Protein AF-A0A6B3HKQ2-F1 (afdb_monomer)

pLDDT: mean 94.61, std 5.47, range [59.03, 98.5]

Nearest PDB structures (foldseek):
  3khk-assembly2_B  TM=9.520E-01  e=1.546E-08  Methanosarcina mazei
  7vs4-assembly1_A  TM=9.324E-01  e=1.228E-05  Aquipseudomonas alcaligenes

Foldseek 3Di:
DCVVDNPCQPAADQEAEDADDWQAQCDPADLPDPLQPQHGDANRTCQLVVVSSRVSNHDPNHDYDYDYDPCLVPDPPRCSVSSVVSCVVVVVDPDDDDDDPPD

Secondary structure (DSSP, 8-state):
-TTTS-S-TT--EEEEEE-PPTT-SS----TT-TT-TT-PPPTT--HHHHHHHHHHTEEEEEEEEE---GGGGT--GGGHHHHHHHHHHTT------PPPS--

Structure (mmCIF, N/CA/C/O backbone):
data_AF-A0A6B3HKQ2-F1
#
_entry.id   AF-A0A6B3HKQ2-F1
#
loop_
_atom_site.group_PDB
_atom_site.id
_atom_site.type_symbol
_atom_site.label_atom_id
_atom_site.label_alt_id
_atom_site.label_comp_id
_atom_site.label_asym_id
_atom_site.label_entity_id
_atom_site.label_seq_id
_atom_site.pdbx_PDB_ins_code
_atom_site.Cartn_x
_atom_site.Cartn_y
_atom_site.Cartn_z
_atom_site.occupancy
_atom_site.B_iso_or_equiv
_atom_site.auth_seq_id
_atom_site.auth_comp_id
_atom_site.auth_asym_id
_atom_site.auth_atom_id
_atom_site.pdbx_PDB_model_num
ATOM 1 N N . ASP A 1 1 ? 11.593 -10.922 -6.243 1.00 92.50 1 ASP A N 1
ATOM 2 C CA . ASP A 1 1 ? 11.304 -9.535 -5.834 1.00 92.50 1 ASP A CA 1
ATOM 3 C C . ASP A 1 1 ? 9.807 -9.322 -5.990 1.00 92.50 1 ASP A C 1
ATOM 5 O O . ASP A 1 1 ? 9.293 -9.676 -7.039 1.00 92.50 1 ASP A O 1
ATOM 9 N N . THR A 1 2 ? 9.103 -8.825 -4.971 1.00 96.38 2 THR A N 1
ATOM 10 C CA . THR A 1 2 ? 7.627 -8.751 -4.979 1.00 96.38 2 THR A CA 1
ATOM 11 C C . THR A 1 2 ? 7.064 -7.831 -6.066 1.00 96.38 2 THR A C 1
ATOM 13 O O . THR A 1 2 ? 5.943 -8.030 -6.539 1.00 96.38 2 THR A O 1
ATOM 16 N N . PHE A 1 3 ? 7.818 -6.811 -6.478 1.00 97.12 3 PHE A N 1
ATOM 17 C CA . PHE A 1 3 ? 7.365 -5.888 -7.510 1.00 97.12 3 PHE A CA 1
ATOM 18 C C . PHE A 1 3 ? 7.674 -6.411 -8.913 1.00 97.12 3 PHE A C 1
ATOM 20 O O . PHE A 1 3 ? 6.802 -6.318 -9.774 1.00 97.12 3 PHE A O 1
ATOM 27 N N . ALA A 1 4 ? 8.848 -7.009 -9.124 1.00 96.88 4 ALA A N 1
ATOM 28 C CA . ALA A 1 4 ? 9.262 -7.560 -10.415 1.00 96.88 4 ALA A CA 1
ATOM 29 C C . ALA A 1 4 ? 8.617 -8.916 -10.748 1.00 96.88 4 ALA A C 1
ATOM 31 O O . ALA A 1 4 ? 8.388 -9.223 -11.913 1.00 96.88 4 ALA A O 1
ATOM 32 N N . ASP A 1 5 ? 8.383 -9.747 -9.733 1.00 97.44 5 ASP A N 1
ATOM 33 C CA . ASP A 1 5 ? 8.005 -11.155 -9.866 1.00 97.44 5 ASP A CA 1
ATOM 34 C C . ASP A 1 5 ? 7.116 -11.542 -8.681 1.00 97.44 5 ASP A C 1
ATOM 36 O O . ASP A 1 5 ? 7.542 -12.143 -7.686 1.00 97.44 5 ASP A O 1
ATOM 40 N N . ASP A 1 6 ? 5.868 -11.097 -8.777 1.00 97.44 6 ASP A N 1
ATOM 41 C CA . ASP A 1 6 ? 4.823 -11.404 -7.816 1.00 97.44 6 ASP A CA 1
ATOM 42 C C . ASP A 1 6 ? 4.528 -12.908 -7.841 1.00 97.44 6 ASP A C 1
ATOM 44 O O . ASP A 1 6 ? 3.965 -13.435 -8.799 1.00 97.44 6 ASP A O 1
ATOM 48 N N . LYS A 1 7 ? 4.912 -13.608 -6.769 1.00 98.25 7 LYS A N 1
ATOM 49 C CA . LYS A 1 7 ? 4.735 -15.062 -6.644 1.00 98.25 7 LYS A CA 1
ATOM 50 C C . LYS A 1 7 ? 3.294 -15.498 -6.408 1.00 98.25 7 LYS A C 1
ATOM 52 O O . LYS A 1 7 ? 3.014 -16.694 -6.445 1.00 98.25 7 LYS A O 1
ATOM 57 N N . HIS A 1 8 ? 2.388 -14.552 -6.186 1.00 97.75 8 HIS A N 1
ATOM 58 C CA . HIS A 1 8 ? 0.991 -14.817 -5.881 1.00 97.75 8 HIS A CA 1
ATOM 59 C C . HIS A 1 8 ? 0.074 -13.871 -6.670 1.00 97.75 8 HIS A C 1
ATOM 61 O O . HIS A 1 8 ? -0.727 -13.165 -6.053 1.00 97.75 8 HIS A O 1
ATOM 67 N N . PRO A 1 9 ? 0.164 -13.810 -8.015 1.00 96.12 9 PRO A N 1
ATOM 68 C CA . PRO A 1 9 ? -0.463 -12.757 -8.821 1.00 96.12 9 PRO A CA 1
ATOM 69 C C . PRO A 1 9 ? -1.984 -12.681 -8.621 1.00 96.12 9 PRO A C 1
ATOM 71 O O . PRO A 1 9 ? -2.511 -11.585 -8.422 1.00 96.12 9 PRO A O 1
ATOM 74 N N . ASP A 1 10 ? -2.647 -13.835 -8.530 1.00 96.50 10 ASP A N 1
ATOM 75 C CA . ASP A 1 10 ? -4.108 -13.950 -8.424 1.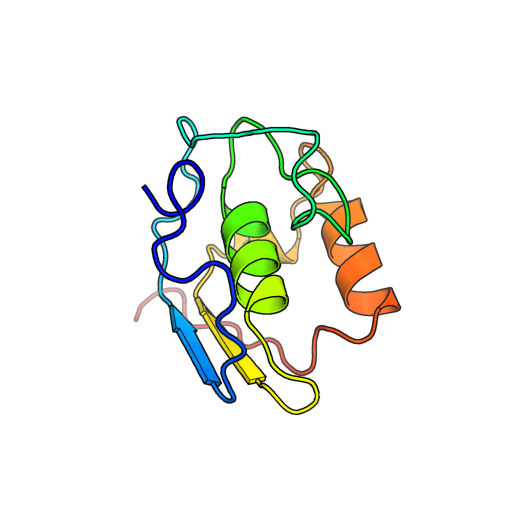00 96.50 10 ASP A CA 1
ATOM 76 C C . ASP A 1 10 ? -4.628 -14.047 -6.982 1.00 96.50 10 ASP A C 1
ATOM 78 O O . ASP A 1 10 ? -5.832 -14.175 -6.757 1.00 96.50 10 ASP A O 1
ATOM 82 N N . LEU A 1 11 ? -3.740 -13.993 -5.982 1.00 97.94 11 LEU A N 1
ATOM 83 C CA . LEU A 1 11 ? -4.137 -14.122 -4.582 1.00 97.94 11 LEU A CA 1
ATOM 84 C C . LEU A 1 11 ? -5.051 -12.968 -4.157 1.00 97.94 11 LEU A C 1
ATOM 86 O O . LEU A 1 11 ? -4.708 -11.789 -4.293 1.00 97.94 11 LEU A O 1
ATOM 90 N N . LYS A 1 12 ? -6.187 -13.349 -3.571 1.00 98.19 12 LYS A N 1
ATOM 91 C CA . LYS A 1 12 ? -7.119 -12.486 -2.847 1.00 98.19 12 LYS A CA 1
ATOM 92 C C . LYS A 1 12 ? -7.240 -13.005 -1.424 1.00 98.19 12 LYS A C 1
ATOM 94 O O . LYS A 1 12 ? -7.897 -14.009 -1.179 1.00 98.19 12 LYS A O 1
ATOM 99 N N . ALA A 1 13 ? -6.524 -12.362 -0.516 1.00 98.31 13 ALA A N 1
ATOM 100 C CA . ALA A 1 13 ? -6.428 -12.742 0.879 1.00 98.31 13 ALA A CA 1
ATOM 101 C C . ALA A 1 13 ? -7.479 -12.016 1.725 1.00 98.31 13 ALA A C 1
ATOM 103 O O . ALA A 1 13 ? -7.780 -10.841 1.498 1.00 98.31 13 ALA A O 1
ATOM 104 N N . ASP A 1 14 ? -7.976 -12.707 2.749 1.00 98.50 14 ASP A N 1
ATOM 105 C CA . ASP A 1 14 ? -8.787 -12.098 3.805 1.00 98.50 14 ASP A CA 1
ATOM 106 C C . ASP A 1 14 ? -7.932 -11.220 4.728 1.00 98.50 14 ASP A C 1
ATOM 108 O O . ASP A 1 14 ? -8.400 -10.208 5.244 1.00 98.50 14 ASP A O 1
ATOM 112 N N . TYR A 1 15 ? -6.657 -11.576 4.907 1.00 98.38 15 TYR A N 1
ATOM 113 C CA . TYR A 1 15 ? -5.729 -10.846 5.764 1.00 98.38 15 TYR A CA 1
ATOM 114 C C . TYR A 1 15 ? -4.361 -10.701 5.111 1.00 98.38 15 TYR A C 1
ATOM 116 O O . TYR A 1 15 ? -3.782 -11.676 4.630 1.00 98.38 15 TYR A O 1
ATOM 124 N N . VAL A 1 16 ? -3.816 -9.487 5.150 1.00 98.19 16 VAL A N 1
ATOM 125 C CA . VAL A 1 16 ? -2.437 -9.197 4.742 1.00 98.19 16 VAL A CA 1
ATOM 126 C C . VAL A 1 16 ? -1.733 -8.471 5.881 1.00 98.19 16 VAL A C 1
ATOM 128 O O . VAL A 1 16 ? -2.237 -7.482 6.404 1.00 98.19 16 VAL A O 1
ATOM 131 N N . MET A 1 17 ? -0.557 -8.949 6.280 1.00 97.25 17 MET A N 1
ATOM 132 C CA . MET A 1 17 ? 0.252 -8.302 7.311 1.00 97.25 17 MET A CA 1
ATOM 133 C C . MET A 1 17 ? 1.700 -8.221 6.865 1.00 97.25 17 MET A C 1
ATOM 135 O O . MET A 1 17 ? 2.252 -9.215 6.390 1.00 97.25 17 MET A O 1
ATOM 139 N N . ALA A 1 18 ? 2.325 -7.058 7.033 1.00 95.81 18 ALA A N 1
ATOM 140 C CA . ALA A 1 18 ? 3.736 -6.900 6.708 1.00 95.81 18 ALA A CA 1
ATOM 141 C C . ALA A 1 18 ? 4.411 -5.780 7.506 1.00 95.81 18 ALA A C 1
ATOM 143 O O . ALA A 1 18 ? 3.817 -4.745 7.812 1.00 95.81 18 ALA A O 1
ATOM 144 N N . ASN A 1 19 ? 5.705 -5.975 7.751 1.00 95.88 19 ASN A N 1
ATOM 145 C CA . ASN A 1 19 ? 6.646 -4.927 8.127 1.00 95.88 19 ASN A CA 1
ATOM 146 C C . ASN A 1 19 ? 7.705 -4.820 7.013 1.00 95.88 19 ASN A C 1
ATOM 148 O O . ASN A 1 19 ? 8.768 -5.440 7.119 1.00 95.88 19 ASN A O 1
ATOM 152 N N . PRO A 1 20 ? 7.381 -4.168 5.882 1.00 94.00 20 PRO A N 1
ATOM 153 C CA . PRO A 1 20 ? 8.305 -4.066 4.762 1.00 94.00 20 PRO A CA 1
ATOM 154 C C . PRO A 1 20 ? 9.503 -3.164 5.109 1.00 94.00 20 PRO A C 1
ATOM 156 O O . PRO A 1 20 ? 9.384 -2.287 5.964 1.00 94.00 20 PRO A O 1
ATOM 159 N N . PRO A 1 21 ? 10.649 -3.309 4.419 1.00 92.88 21 PRO A N 1
ATOM 160 C CA . PRO A 1 21 ? 11.764 -2.390 4.602 1.00 92.88 21 PRO A CA 1
ATOM 161 C C . PRO A 1 21 ? 11.341 -0.960 4.242 1.00 92.88 21 PRO A C 1
ATOM 163 O O . PRO A 1 21 ? 10.730 -0.724 3.197 1.00 92.88 21 PRO A O 1
ATOM 166 N N . PHE A 1 22 ? 11.675 -0.004 5.106 1.00 92.31 22 PHE A N 1
ATOM 167 C CA . PHE A 1 22 ? 11.267 1.389 4.936 1.00 92.31 22 PHE A CA 1
ATOM 168 C C . PHE A 1 22 ? 12.155 2.130 3.936 1.00 92.31 22 PHE A C 1
ATOM 170 O O . PHE A 1 22 ? 13.369 1.936 3.904 1.00 92.31 22 PHE A O 1
ATOM 177 N N . ASN A 1 23 ? 11.555 3.054 3.180 1.00 90.88 23 ASN A N 1
ATOM 178 C CA . ASN A 1 23 ? 12.255 4.040 2.349 1.00 90.88 23 ASN A CA 1
ATOM 179 C C . ASN A 1 23 ? 13.219 3.428 1.313 1.00 90.88 23 ASN A C 1
ATOM 181 O O . ASN A 1 23 ? 14.268 4.005 1.012 1.00 90.88 23 ASN A O 1
ATOM 185 N N . ILE A 1 24 ? 12.878 2.254 0.768 1.00 94.75 24 ILE A N 1
ATOM 186 C CA . ILE A 1 24 ? 13.671 1.608 -0.286 1.00 94.75 24 ILE A CA 1
ATOM 187 C C . ILE A 1 24 ? 13.671 2.506 -1.525 1.00 94.75 24 ILE A C 1
ATOM 189 O O . ILE A 1 24 ? 12.607 2.877 -2.025 1.00 94.75 24 ILE A O 1
ATOM 193 N N . LYS A 1 25 ? 14.870 2.829 -2.018 1.00 93.19 25 LYS A N 1
ATOM 194 C CA . LYS A 1 25 ? 15.075 3.661 -3.211 1.00 93.19 25 LYS A CA 1
ATOM 195 C C . LYS A 1 25 ? 15.145 2.827 -4.488 1.00 93.19 25 LYS A C 1
ATOM 197 O O . LYS A 1 25 ? 14.500 3.163 -5.469 1.00 93.19 25 LYS A O 1
ATOM 202 N N . ASP A 1 26 ? 15.873 1.716 -4.451 1.00 93.81 26 ASP A N 1
ATOM 203 C CA . ASP A 1 26 ? 16.136 0.881 -5.626 1.00 93.81 26 ASP A CA 1
ATOM 204 C C . ASP A 1 26 ? 15.173 -0.311 -5.676 1.00 93.81 26 ASP A C 1
ATOM 206 O O . ASP A 1 26 ? 15.558 -1.461 -5.477 1.00 93.81 26 ASP A O 1
ATOM 210 N N . TRP A 1 27 ? 13.889 -0.025 -5.889 1.00 96.12 27 TRP A N 1
ATOM 211 C CA . TRP A 1 27 ? 12.849 -1.045 -6.040 1.00 96.12 27 TRP A CA 1
ATOM 212 C C . TRP A 1 27 ? 12.444 -1.210 -7.510 1.00 96.12 27 TRP A C 1
ATOM 214 O O . TRP A 1 27 ? 12.605 -0.293 -8.321 1.00 96.12 27 TRP A O 1
ATOM 224 N N . ALA A 1 28 ? 11.916 -2.383 -7.874 1.00 96.88 28 ALA A N 1
ATOM 225 C CA . ALA A 1 28 ? 11.514 -2.689 -9.246 1.00 96.88 28 ALA A CA 1
ATOM 226 C C . ALA A 1 28 ? 10.229 -1.937 -9.645 1.00 96.88 28 ALA A C 1
ATOM 228 O O . ALA A 1 28 ? 9.123 -2.475 -9.621 1.00 96.88 28 ALA A O 1
ATOM 229 N N . ARG A 1 29 ? 10.385 -0.657 -9.990 1.00 95.88 29 ARG A N 1
ATOM 230 C CA . ARG A 1 29 ? 9.290 0.249 -10.333 1.00 95.88 29 ARG A CA 1
ATOM 231 C C . ARG A 1 29 ? 8.901 0.146 -11.805 1.00 95.88 29 ARG A C 1
ATOM 233 O O . ARG A 1 29 ? 9.726 0.357 -12.689 1.00 95.88 29 ARG A O 1
ATOM 240 N N . ASN A 1 30 ? 7.610 -0.046 -12.048 1.00 96.94 30 ASN A N 1
ATOM 241 C CA . ASN A 1 30 ? 6.969 0.088 -13.353 1.00 96.94 30 ASN A CA 1
ATOM 242 C C . ASN A 1 30 ? 5.803 1.074 -13.222 1.00 96.94 30 ASN A C 1
ATOM 244 O O . ASN A 1 30 ? 4.898 0.818 -12.440 1.00 96.94 30 ASN A O 1
ATOM 248 N N . GLU A 1 31 ? 5.802 2.195 -13.946 1.00 96.81 31 GLU A N 1
ATOM 249 C CA . GLU A 1 31 ? 4.740 3.214 -13.823 1.00 96.81 31 GLU A CA 1
ATOM 250 C C . GLU A 1 31 ? 3.376 2.738 -14.325 1.00 96.81 31 GLU A C 1
ATOM 252 O O . GLU A 1 31 ? 2.352 3.235 -13.868 1.00 96.81 31 GLU A O 1
ATOM 257 N N . SER A 1 32 ? 3.357 1.760 -15.231 1.00 97.38 32 SER A N 1
ATOM 258 C CA . SER A 1 32 ? 2.135 1.222 -15.837 1.00 97.38 32 SER A CA 1
ATOM 259 C C . SER A 1 32 ? 1.546 0.036 -15.070 1.00 97.38 32 SER A C 1
ATOM 261 O O . SER A 1 32 ? 0.667 -0.653 -15.583 1.00 97.38 32 SER A O 1
ATOM 263 N N . ASP A 1 33 ? 2.043 -0.251 -13.867 1.00 97.81 33 ASP A N 1
ATOM 264 C CA . ASP A 1 33 ? 1.554 -1.372 -13.072 1.00 97.81 33 ASP A CA 1
ATOM 265 C C . ASP A 1 33 ? 0.108 -1.148 -12.605 1.00 97.81 33 ASP A C 1
ATOM 267 O O . ASP A 1 33 ? -0.231 -0.113 -12.027 1.00 97.81 33 ASP A O 1
ATOM 271 N N . ALA A 1 34 ? -0.745 -2.156 -12.795 1.00 97.00 34 ALA A N 1
ATOM 272 C CA . ALA A 1 34 ? -2.157 -2.097 -12.421 1.00 97.00 34 ALA A CA 1
ATOM 273 C C . ALA A 1 34 ? -2.392 -1.957 -10.904 1.00 97.00 34 ALA A C 1
ATOM 275 O O . ALA A 1 34 ? -3.505 -1.632 -10.478 1.00 97.00 34 ALA A O 1
ATOM 276 N N . ARG A 1 35 ? -1.365 -2.200 -10.075 1.00 97.75 35 ARG A N 1
ATOM 277 C CA . ARG A 1 35 ? -1.424 -1.996 -8.621 1.00 97.75 35 ARG A CA 1
ATOM 278 C C . ARG A 1 35 ? -1.568 -0.519 -8.236 1.00 97.75 35 ARG A C 1
ATOM 280 O O . ARG A 1 35 ? -2.099 -0.244 -7.164 1.00 97.75 35 ARG A O 1
ATOM 287 N N . TRP A 1 36 ? -1.158 0.428 -9.082 1.00 97.75 36 TRP A N 1
ATOM 288 C CA . TRP A 1 36 ? -1.102 1.866 -8.762 1.00 97.75 36 TRP A CA 1
ATOM 289 C C . TRP A 1 36 ? -2.439 2.601 -8.923 1.00 97.75 36 TRP A C 1
ATOM 291 O O . TRP A 1 36 ? -2.514 3.662 -9.541 1.00 97.75 36 TRP A O 1
ATOM 301 N N . LYS A 1 37 ? -3.514 2.040 -8.361 1.00 97.69 37 LYS A N 1
ATOM 302 C CA . LYS A 1 37 ? -4.874 2.599 -8.463 1.00 97.69 37 LYS A CA 1
ATOM 303 C C . LYS A 1 37 ? -5.032 3.968 -7.800 1.00 97.69 37 LYS A C 1
ATOM 305 O O . LYS A 1 37 ? -5.893 4.735 -8.213 1.00 97.69 37 LYS A O 1
ATOM 310 N N . TYR A 1 38 ? -4.210 4.263 -6.797 1.00 98.00 38 TYR A N 1
ATOM 311 C CA . TYR A 1 38 ? -4.270 5.500 -6.014 1.00 98.00 38 TYR A CA 1
ATOM 312 C C . TYR A 1 38 ? -3.158 6.483 -6.399 1.00 98.00 38 TYR A C 1
ATOM 314 O O . TYR A 1 38 ? -2.957 7.485 -5.725 1.00 98.00 38 TYR A O 1
ATOM 322 N N . GLY A 1 39 ? -2.427 6.202 -7.481 1.00 97.56 39 GLY A N 1
ATOM 323 C CA . GLY A 1 39 ? -1.317 7.015 -7.971 1.00 97.56 39 GLY A CA 1
ATOM 324 C C . GLY A 1 39 ? 0.003 6.250 -7.983 1.00 97.56 39 GLY A C 1
ATOM 325 O O . GLY A 1 39 ? 0.207 5.294 -7.233 1.00 97.56 39 GLY A O 1
ATOM 326 N N . VAL A 1 40 ? 0.913 6.660 -8.866 1.00 97.50 40 VAL A N 1
ATOM 327 C CA . VAL A 1 40 ? 2.191 5.972 -9.078 1.00 97.50 40 VAL A CA 1
ATOM 328 C C . VAL A 1 40 ? 3.147 6.270 -7.914 1.00 97.50 40 VAL A C 1
ATOM 330 O O . VAL A 1 40 ? 3.507 7.433 -7.726 1.00 97.50 40 VAL A O 1
ATOM 333 N N . PRO A 1 41 ? 3.622 5.258 -7.160 1.00 96.69 41 PRO A N 1
ATOM 334 C CA . PRO A 1 41 ? 4.544 5.483 -6.053 1.00 96.69 41 PRO A CA 1
ATOM 335 C C . PRO A 1 41 ? 5.865 6.130 -6.505 1.00 96.69 41 PRO A C 1
ATOM 337 O O . PRO A 1 41 ? 6.343 5.871 -7.622 1.00 96.69 41 PRO A O 1
ATOM 340 N N . PRO A 1 42 ? 6.499 6.941 -5.643 1.00 95.06 42 PRO A N 1
ATOM 34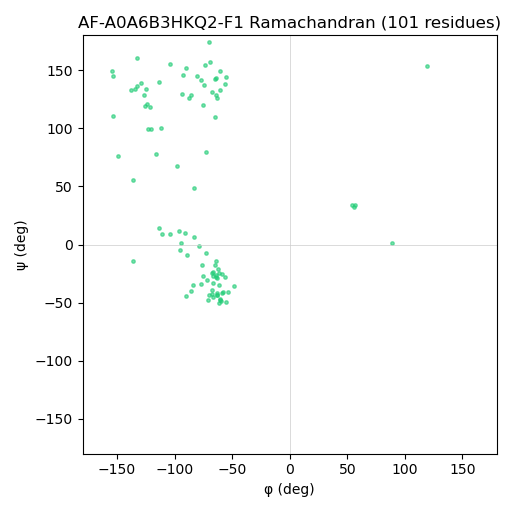1 C CA . PRO A 1 42 ? 7.725 7.646 -5.986 1.00 95.06 42 PRO A CA 1
ATOM 342 C C . PRO A 1 42 ? 8.890 6.691 -6.253 1.00 95.06 42 PRO A C 1
ATOM 344 O O . PRO A 1 42 ? 9.091 5.689 -5.564 1.00 95.06 42 PRO A O 1
ATOM 347 N N . LYS A 1 43 ? 9.725 7.044 -7.239 1.00 95.00 43 LYS A N 1
ATOM 348 C CA . LYS A 1 43 ? 10.910 6.255 -7.610 1.00 95.00 43 LYS A CA 1
ATOM 349 C C . LYS A 1 43 ? 11.824 5.989 -6.417 1.00 95.00 43 LYS A C 1
ATOM 351 O O . LYS A 1 43 ? 12.294 4.876 -6.267 1.00 95.00 43 LYS A O 1
ATOM 356 N N . ASN A 1 44 ? 12.014 6.983 -5.555 1.00 93.31 44 ASN A N 1
ATOM 357 C CA . ASN A 1 44 ? 12.982 6.919 -4.463 1.00 93.31 44 ASN A CA 1
ATOM 358 C C . ASN A 1 44 ? 12.365 6.500 -3.113 1.00 93.31 44 ASN A C 1
ATOM 360 O O . ASN A 1 44 ? 13.026 6.666 -2.089 1.00 93.31 44 ASN A O 1
ATOM 364 N N . ASN A 1 45 ? 11.115 6.016 -3.078 1.00 94.81 45 ASN A N 1
ATOM 365 C CA . ASN A 1 45 ? 10.494 5.525 -1.846 1.00 94.81 45 ASN A CA 1
ATOM 366 C C . ASN A 1 45 ? 9.397 4.473 -2.112 1.00 94.81 45 ASN A C 1
ATOM 368 O O . ASN A 1 45 ? 8.305 4.787 -2.580 1.00 94.81 45 ASN A O 1
ATOM 372 N N . ALA A 1 46 ? 9.660 3.217 -1.749 1.00 95.88 46 ALA A N 1
ATOM 373 C CA . ALA A 1 46 ? 8.720 2.112 -1.942 1.00 95.88 46 ALA A CA 1
ATOM 374 C C . ALA A 1 46 ? 7.571 2.031 -0.912 1.00 95.88 46 ALA A C 1
ATOM 376 O O . ALA A 1 46 ? 6.740 1.132 -1.024 1.00 95.88 46 ALA A O 1
ATOM 377 N N . ASN A 1 47 ? 7.478 2.916 0.090 1.00 95.69 47 ASN A N 1
ATOM 378 C CA . ASN A 1 47 ? 6.475 2.791 1.166 1.00 95.69 47 ASN A CA 1
ATOM 379 C C . ASN A 1 47 ? 5.034 2.689 0.625 1.00 95.69 47 ASN A C 1
ATOM 381 O O . ASN A 1 47 ? 4.296 1.765 0.969 1.00 95.69 47 ASN A O 1
ATOM 385 N N . TYR A 1 48 ? 4.648 3.594 -0.280 1.00 96.38 48 TYR A N 1
ATOM 386 C CA . TYR A 1 48 ? 3.325 3.561 -0.914 1.00 96.38 48 TYR A CA 1
ATOM 387 C C . TYR A 1 48 ? 3.198 2.484 -2.001 1.00 96.38 48 TYR A C 1
ATOM 389 O O . TYR A 1 48 ? 2.081 2.090 -2.333 1.00 96.38 48 TYR A O 1
ATOM 397 N N . ALA A 1 49 ? 4.314 1.957 -2.518 1.00 97.25 49 ALA A N 1
ATOM 398 C CA . ALA A 1 49 ? 4.297 0.787 -3.394 1.00 97.25 49 ALA A CA 1
ATOM 399 C C . ALA A 1 49 ? 3.917 -0.475 -2.609 1.00 97.25 49 ALA A C 1
ATOM 401 O O . ALA A 1 49 ? 3.058 -1.238 -3.048 1.00 97.25 49 ALA A O 1
ATOM 402 N N . TRP A 1 50 ? 4.483 -0.655 -1.411 1.00 97.44 50 TRP A N 1
ATOM 403 C CA . TRP A 1 50 ? 4.11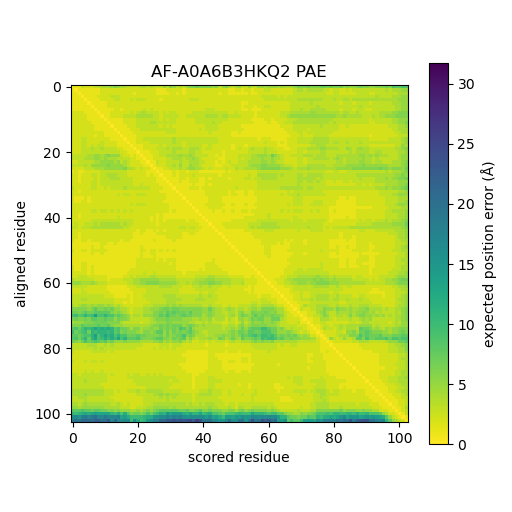8 -1.746 -0.508 1.00 97.44 50 TRP A CA 1
ATOM 404 C C . TRP A 1 50 ? 2.647 -1.685 -0.108 1.00 97.44 50 TRP A C 1
ATOM 406 O O . TRP A 1 50 ? 1.952 -2.696 -0.191 1.00 97.44 50 TRP A O 1
ATOM 416 N N . LEU A 1 51 ? 2.160 -0.501 0.271 1.00 96.75 51 LEU A N 1
ATOM 417 C CA . LEU A 1 51 ? 0.769 -0.320 0.680 1.00 96.75 51 LEU A CA 1
ATOM 418 C C . LEU A 1 51 ? -0.207 -0.671 -0.453 1.00 96.75 51 LEU A C 1
ATOM 420 O O . LEU A 1 51 ? -1.105 -1.490 -0.265 1.00 96.75 51 LEU A O 1
ATOM 424 N N . GLN A 1 52 ? 0.010 -0.124 -1.652 1.00 97.75 52 GLN A N 1
ATOM 425 C CA . GLN A 1 52 ? -0.843 -0.416 -2.807 1.00 97.75 52 GLN A CA 1
ATOM 426 C C . GLN A 1 52 ? -0.726 -1.870 -3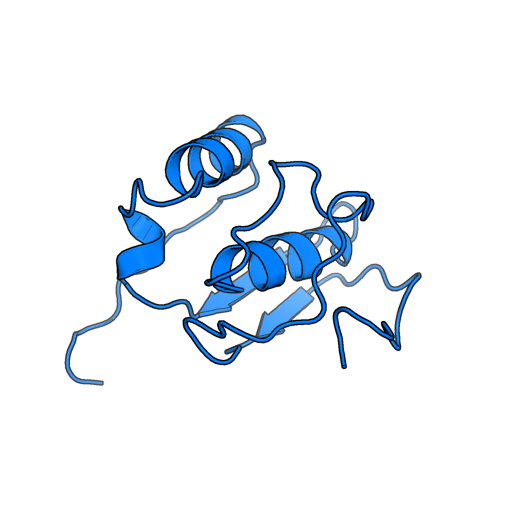.280 1.00 97.75 52 GLN A C 1
ATOM 428 O O . GLN A 1 52 ? -1.724 -2.463 -3.691 1.00 97.75 52 GLN A O 1
ATOM 433 N N . HIS A 1 53 ? 0.454 -2.491 -3.161 1.00 97.94 53 HIS A N 1
ATOM 434 C CA . HIS A 1 53 ? 0.598 -3.922 -3.409 1.00 97.94 53 HIS A CA 1
ATOM 435 C C . HIS A 1 53 ? -0.267 -4.746 -2.450 1.00 97.94 53 HIS A C 1
ATOM 437 O O . HIS A 1 53 ? -1.017 -5.604 -2.910 1.00 97.94 53 HIS A O 1
ATOM 443 N N . MET A 1 54 ? -0.236 -4.460 -1.148 1.00 97.94 54 MET A N 1
ATOM 444 C CA . MET A 1 54 ? -1.052 -5.183 -0.169 1.00 97.94 54 MET A CA 1
ATOM 445 C C . MET A 1 54 ? -2.550 -4.985 -0.413 1.00 97.94 54 MET A C 1
ATOM 447 O O . MET A 1 54 ? -3.287 -5.967 -0.421 1.00 97.94 54 MET A O 1
ATOM 451 N N . ILE A 1 55 ? -2.984 -3.762 -0.737 1.00 97.56 55 ILE A N 1
ATOM 452 C CA . ILE A 1 55 ? -4.374 -3.480 -1.132 1.00 97.56 55 ILE A CA 1
ATOM 453 C C . ILE A 1 55 ? -4.770 -4.296 -2.370 1.00 97.56 55 ILE A C 1
ATOM 455 O O . ILE A 1 55 ? -5.852 -4.875 -2.410 1.00 97.56 55 ILE A O 1
ATOM 459 N N . SER A 1 56 ? -3.884 -4.422 -3.366 1.00 97.69 56 SER A N 1
ATOM 460 C CA . SER A 1 56 ? -4.163 -5.219 -4.572 1.00 97.69 56 SER A CA 1
ATOM 461 C C . SER A 1 56 ? -4.398 -6.710 -4.289 1.00 97.69 56 SER A C 1
ATOM 463 O O . SER A 1 56 ? -5.024 -7.397 -5.104 1.00 97.69 56 SER A O 1
ATOM 465 N N . LYS A 1 57 ? -3.921 -7.203 -3.139 1.00 98.12 57 LYS A N 1
ATOM 466 C CA . LYS A 1 57 ? -4.060 -8.589 -2.679 1.00 98.12 57 LYS A CA 1
ATOM 467 C C . LYS A 1 57 ? -5.235 -8.811 -1.744 1.00 98.12 57 LYS A C 1
ATOM 469 O O . LYS A 1 57 ? -5.486 -9.960 -1.404 1.00 98.12 57 LYS A O 1
ATOM 474 N N . LEU A 1 58 ? -5.967 -7.776 -1.347 1.00 98.06 58 LEU A N 1
ATOM 475 C CA . LEU A 1 58 ? -7.163 -7.963 -0.534 1.00 98.06 58 LEU A CA 1
ATOM 476 C C . LEU A 1 58 ? -8.313 -8.517 -1.381 1.00 98.06 58 LEU A C 1
ATOM 478 O O . LEU A 1 58 ? -8.537 -8.095 -2.520 1.00 98.06 58 LEU A O 1
ATOM 482 N N . GLY A 1 59 ? -9.029 -9.489 -0.815 1.00 97.62 59 GLY A N 1
ATOM 483 C CA . GLY A 1 59 ? -10.376 -9.835 -1.262 1.00 97.62 59 GLY A CA 1
ATOM 484 C C . GLY A 1 59 ? -11.380 -8.738 -0.898 1.00 97.62 59 GLY A C 1
ATOM 485 O O . GLY A 1 59 ? -11.050 -7.793 -0.186 1.00 97.62 59 GLY A O 1
ATOM 486 N N . GLU A 1 60 ? -12.629 -8.875 -1.346 1.00 95.06 60 GLU A N 1
ATOM 487 C CA . GLU A 1 60 ? -13.685 -7.863 -1.141 1.00 95.06 60 GLU A CA 1
ATOM 488 C C . GLU A 1 60 ? -13.930 -7.508 0.332 1.00 95.06 60 GLU A C 1
ATOM 490 O O . GLU A 1 60 ? -14.345 -6.398 0.647 1.00 95.06 60 GLU A O 1
ATOM 495 N N . ARG A 1 61 ? -13.668 -8.454 1.240 1.00 95.62 61 ARG A N 1
ATOM 496 C CA . ARG A 1 61 ? -13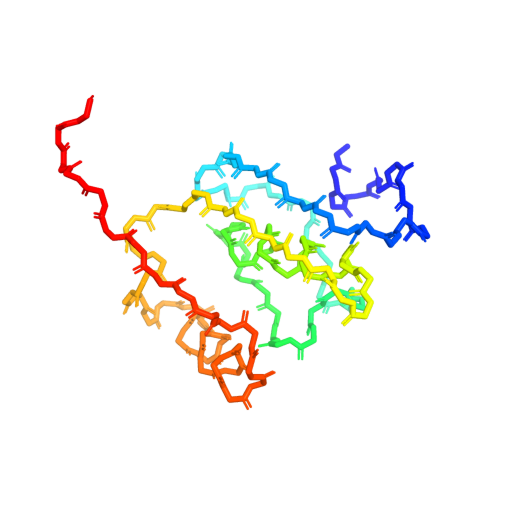.817 -8.289 2.694 1.00 95.62 61 ARG A CA 1
ATOM 497 C C . ARG A 1 61 ? -12.480 -8.349 3.434 1.00 95.62 61 ARG A C 1
ATOM 499 O O . ARG A 1 61 ? -12.460 -8.540 4.648 1.00 95.62 61 ARG A O 1
ATOM 506 N N . GLY A 1 62 ? -11.376 -8.246 2.696 1.00 97.94 62 GLY A N 1
ATOM 507 C CA . GLY A 1 62 ? -10.038 -8.391 3.240 1.00 97.94 62 GLY A CA 1
ATOM 508 C C . GLY A 1 62 ? -9.609 -7.185 4.073 1.00 97.94 62 GLY A C 1
ATOM 509 O O . GLY A 1 62 ? -10.072 -6.068 3.866 1.00 97.94 62 GLY A O 1
ATOM 510 N N . THR A 1 63 ? -8.697 -7.404 5.015 1.00 98.06 63 THR A N 1
ATOM 511 C CA . THR A 1 63 ? -8.102 -6.350 5.846 1.00 98.06 63 THR A CA 1
ATOM 512 C C . THR A 1 63 ? -6.580 -6.444 5.820 1.00 98.06 63 THR A C 1
ATOM 514 O O . THR A 1 63 ? -6.014 -7.536 5.895 1.00 98.06 63 THR A O 1
ATOM 517 N N . ALA A 1 64 ? -5.899 -5.298 5.743 1.00 97.88 64 ALA A N 1
ATOM 518 C CA . ALA A 1 64 ? -4.444 -5.226 5.829 1.00 97.88 64 ALA A CA 1
ATOM 519 C C . ALA A 1 64 ? -3.976 -4.494 7.096 1.00 97.88 64 ALA A C 1
ATOM 521 O O . ALA A 1 64 ? -4.540 -3.468 7.469 1.00 97.88 64 ALA A O 1
ATOM 522 N N . GLY A 1 65 ? -2.911 -4.999 7.720 1.00 96.75 65 GLY A N 1
ATOM 523 C CA . GLY A 1 65 ? -2.178 -4.333 8.798 1.00 96.75 65 GLY A CA 1
ATOM 524 C C . GLY A 1 65 ? -0.714 -4.149 8.408 1.00 96.75 65 GLY A C 1
ATOM 525 O O . GLY A 1 65 ? -0.010 -5.128 8.161 1.00 96.75 65 GLY A O 1
ATOM 526 N N . VAL A 1 66 ? -0.243 -2.904 8.329 1.00 94.62 66 VAL A N 1
ATOM 527 C CA . VAL A 1 66 ? 1.097 -2.592 7.809 1.00 94.62 66 VAL A CA 1
ATOM 528 C C . VAL A 1 66 ? 1.819 -1.627 8.732 1.00 94.62 66 VAL A C 1
ATOM 530 O O . VAL A 1 66 ? 1.243 -0.632 9.166 1.00 94.62 66 VAL A O 1
ATOM 533 N N . VAL A 1 67 ? 3.097 -1.898 8.989 1.00 94.25 67 VAL A N 1
ATOM 534 C CA . VAL A 1 67 ? 3.993 -0.948 9.656 1.00 94.25 67 VAL A CA 1
ATOM 535 C C . VAL A 1 67 ? 4.738 -0.145 8.591 1.00 94.25 67 VAL A C 1
ATOM 537 O O . VAL A 1 67 ? 5.309 -0.720 7.667 1.00 94.25 67 VAL A O 1
ATOM 540 N N . LEU A 1 68 ? 4.731 1.183 8.706 1.00 90.25 68 LEU A N 1
ATOM 541 C CA . LEU A 1 68 ? 5.453 2.102 7.821 1.00 90.25 68 LEU A CA 1
ATOM 542 C C . LEU A 1 68 ? 6.219 3.142 8.646 1.00 90.25 68 LEU A C 1
ATOM 544 O O . LEU A 1 68 ? 5.906 3.388 9.810 1.00 90.25 68 LEU A O 1
ATOM 548 N N . ALA A 1 69 ? 7.220 3.775 8.032 1.00 87.06 69 ALA A N 1
ATOM 549 C CA . ALA A 1 69 ? 7.963 4.863 8.661 1.00 87.06 69 ALA A CA 1
ATOM 550 C C . ALA A 1 69 ? 7.064 6.081 8.931 1.00 87.06 69 ALA A C 1
ATOM 552 O O . ALA A 1 69 ? 6.272 6.453 8.073 1.00 87.06 69 ALA A O 1
ATOM 553 N N . ASN A 1 70 ? 7.278 6.785 10.050 1.00 85.31 70 ASN A N 1
ATOM 554 C CA . ASN A 1 70 ? 6.460 7.938 10.467 1.00 85.31 70 ASN A CA 1
ATOM 555 C C . ASN A 1 70 ? 6.218 8.988 9.371 1.00 85.31 70 ASN A C 1
ATOM 557 O O . ASN A 1 70 ? 5.136 9.567 9.294 1.00 85.31 70 ASN A O 1
ATOM 561 N N . GLY A 1 71 ? 7.212 9.220 8.506 1.00 84.19 71 GLY A N 1
ATOM 562 C CA . GLY A 1 71 ? 7.102 10.163 7.393 1.00 84.19 71 GLY A CA 1
ATOM 563 C C . GLY A 1 71 ? 5.963 9.843 6.419 1.00 84.19 71 GLY A C 1
ATOM 564 O O . GLY A 1 71 ? 5.419 10.766 5.819 1.00 84.19 71 GLY A O 1
ATOM 565 N N . SER A 1 72 ? 5.532 8.579 6.311 1.00 84.75 72 SER A N 1
ATOM 566 C CA . SER A 1 72 ? 4.420 8.198 5.435 1.00 84.75 72 SER A CA 1
ATOM 567 C C . SER A 1 72 ? 3.103 8.871 5.823 1.00 84.75 72 SER A C 1
ATOM 569 O O . SER A 1 72 ? 2.254 9.045 4.957 1.00 84.75 72 SER A O 1
ATOM 571 N N . MET A 1 73 ? 2.929 9.285 7.084 1.00 89.12 73 MET A N 1
ATOM 572 C CA . MET A 1 73 ? 1.687 9.906 7.558 1.00 89.12 73 MET A CA 1
ATOM 573 C C . MET A 1 73 ? 1.506 11.359 7.098 1.00 89.12 73 MET A C 1
ATOM 575 O O . MET A 1 73 ? 0.375 11.830 7.008 1.00 89.12 73 MET A O 1
ATOM 579 N N . SER A 1 74 ? 2.592 12.089 6.833 1.00 89.75 74 SER A N 1
ATOM 580 C CA . SER A 1 74 ? 2.533 13.549 6.642 1.00 89.75 74 SER A CA 1
ATOM 581 C C . SER A 1 74 ? 3.345 14.079 5.467 1.00 89.75 74 SER A C 1
ATOM 583 O O . SER A 1 74 ? 3.139 15.223 5.060 1.00 89.75 74 SER A O 1
ATOM 585 N N . SER A 1 75 ? 4.243 13.271 4.900 1.00 88.94 75 SER A N 1
ATOM 586 C CA . SER A 1 75 ? 5.066 13.677 3.767 1.00 88.94 75 SER A CA 1
ATOM 587 C C . SER A 1 75 ? 4.208 14.155 2.591 1.00 88.94 75 SER A C 1
ATOM 589 O O . SER A 1 75 ? 3.166 13.579 2.260 1.00 88.94 75 SER A O 1
ATOM 591 N N . GLN A 1 76 ? 4.671 15.245 1.984 1.00 87.31 76 GLN A N 1
ATOM 592 C CA . GLN A 1 76 ? 4.152 15.831 0.745 1.00 87.31 76 GLN A CA 1
ATOM 593 C C . GLN A 1 76 ? 5.162 15.672 -0.399 1.00 87.31 76 GLN A C 1
ATOM 595 O O . GLN A 1 76 ? 5.041 16.287 -1.454 1.00 87.31 76 GLN A O 1
ATOM 600 N N . GLN A 1 77 ? 6.227 14.898 -0.179 1.00 85.06 77 GLN A N 1
ATOM 601 C CA . GLN A 1 77 ? 7.276 14.739 -1.171 1.00 85.06 77 GLN A CA 1
ATOM 602 C C . GLN A 1 77 ? 6.817 13.781 -2.265 1.00 85.06 77 GLN A C 1
ATOM 604 O O . GLN A 1 77 ? 6.216 12.749 -1.992 1.00 85.06 77 GLN A O 1
ATOM 609 N N . SER A 1 78 ? 7.189 14.090 -3.507 1.00 87.56 78 SER A N 1
ATOM 610 C CA . SER A 1 78 ? 7.134 13.147 -4.631 1.00 87.56 78 SER A CA 1
ATOM 611 C C . SER A 1 78 ? 5.767 12.476 -4.866 1.00 87.56 78 SER A C 1
ATOM 613 O O . SER A 1 78 ? 5.729 11.316 -5.271 1.00 87.56 78 SER A O 1
ATOM 615 N N . GLY A 1 79 ? 4.655 13.175 -4.618 1.00 89.38 79 GLY A N 1
ATO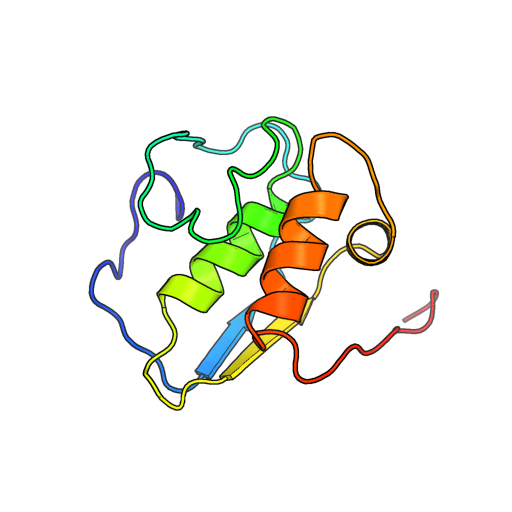M 616 C CA . GLY A 1 79 ? 3.309 12.644 -4.871 1.00 89.38 79 GLY A CA 1
ATOM 617 C C . GLY A 1 79 ? 2.682 11.859 -3.707 1.00 89.38 79 GLY A C 1
ATOM 618 O O . GLY A 1 79 ? 1.590 11.311 -3.843 1.00 89.38 79 GLY A O 1
ATOM 619 N N . GLU A 1 80 ? 3.368 11.735 -2.562 1.00 94.12 80 GLU A N 1
ATOM 620 C CA . GLU A 1 80 ? 2.872 10.940 -1.426 1.00 94.12 80 GLU A CA 1
ATOM 621 C C . GLU A 1 80 ? 1.611 11.537 -0.782 1.00 94.12 80 GLU A C 1
ATOM 623 O O . GLU A 1 80 ? 0.806 10.799 -0.213 1.00 94.12 80 GLU A O 1
ATOM 628 N N . GLY A 1 81 ? 1.426 12.857 -0.871 1.00 95.94 81 GLY A N 1
ATOM 629 C CA . GLY A 1 81 ? 0.229 13.540 -0.383 1.00 95.94 81 GLY A CA 1
ATOM 630 C C . GLY A 1 81 ? -1.016 13.168 -1.176 1.00 95.94 81 GLY A C 1
ATOM 631 O O . GLY A 1 81 ? -2.045 12.834 -0.595 1.00 95.94 81 GLY A O 1
ATOM 632 N N . GLU A 1 82 ? -0.886 13.157 -2.497 1.00 97.31 82 GLU A N 1
ATOM 633 C CA . GLU A 1 82 ? -1.938 12.836 -3.453 1.00 97.31 82 GLU A CA 1
ATOM 634 C C . GLU A 1 82 ? -2.335 11.362 -3.355 1.00 97.31 82 GLU A C 1
ATOM 636 O O . GLU A 1 82 ? -3.524 11.053 -3.309 1.00 97.31 82 GLU A O 1
ATOM 641 N N . ILE A 1 83 ? -1.358 10.452 -3.230 1.00 97.69 83 ILE A N 1
ATOM 642 C CA . ILE A 1 83 ? -1.645 9.024 -3.017 1.00 97.69 83 ILE A CA 1
ATOM 643 C C . ILE A 1 83 ? -2.376 8.818 -1.688 1.00 97.69 83 ILE A C 1
ATOM 645 O O . ILE A 1 83 ? -3.347 8.065 -1.618 1.00 97.69 83 ILE A O 1
ATOM 649 N N . ARG A 1 84 ? -1.935 9.496 -0.621 1.00 97.25 84 ARG A N 1
ATOM 650 C CA . ARG A 1 84 ? -2.590 9.418 0.690 1.00 97.25 84 ARG A CA 1
ATOM 651 C C . ARG A 1 84 ? -4.016 9.947 0.642 1.00 97.25 84 ARG A C 1
ATOM 653 O O . ARG A 1 84 ? -4.903 9.307 1.196 1.00 97.25 84 ARG A O 1
ATOM 660 N N . GLN A 1 85 ? -4.234 11.075 -0.028 1.00 97.62 85 GLN A N 1
ATOM 661 C CA . GLN A 1 85 ? -5.568 11.620 -0.235 1.00 97.62 85 GLN A CA 1
ATOM 662 C C . GLN A 1 85 ? -6.446 10.628 -1.007 1.00 97.62 85 GLN A C 1
ATOM 664 O O . GLN A 1 85 ? -7.520 10.293 -0.528 1.00 97.62 85 GLN A O 1
ATOM 669 N N . ALA A 1 86 ? -5.961 10.070 -2.120 1.00 98.25 86 ALA A N 1
ATOM 670 C CA . ALA A 1 86 ? -6.708 9.096 -2.916 1.00 98.25 86 ALA A CA 1
ATOM 671 C C . ALA A 1 86 ? -7.060 7.814 -2.137 1.00 98.25 86 ALA A C 1
ATOM 673 O O . ALA A 1 86 ? -8.129 7.244 -2.339 1.00 98.25 86 ALA A O 1
ATOM 674 N N . LEU A 1 87 ? -6.186 7.360 -1.232 1.00 97.69 87 LEU A N 1
ATOM 675 C CA . LEU A 1 87 ? -6.465 6.225 -0.345 1.00 97.69 87 LEU A CA 1
ATOM 676 C C . LEU A 1 87 ? -7.570 6.535 0.672 1.00 97.69 87 LEU A C 1
ATOM 678 O O . LEU A 1 87 ? -8.391 5.665 0.957 1.00 97.69 87 LEU A O 1
ATOM 682 N N . VAL A 1 88 ? -7.588 7.750 1.222 1.00 97.25 88 VAL A N 1
ATOM 683 C CA . VAL A 1 88 ? -8.630 8.195 2.160 1.00 97.25 88 VAL A CA 1
ATOM 684 C C . VAL A 1 88 ? -9.954 8.411 1.430 1.00 97.25 88 VAL A C 1
ATOM 686 O O . VAL A 1 88 ? -10.972 7.881 1.860 1.00 97.25 88 VAL A O 1
ATOM 689 N N . ASP A 1 89 ? -9.936 9.115 0.298 1.00 98.12 89 ASP A N 1
ATOM 690 C CA . ASP A 1 89 ? -11.122 9.372 -0.529 1.00 98.12 89 ASP A CA 1
ATOM 691 C C . ASP A 1 89 ? -11.718 8.066 -1.086 1.00 98.12 89 ASP A C 1
ATOM 693 O O . ASP A 1 89 ? -12.925 7.964 -1.299 1.00 98.12 89 ASP A O 1
ATOM 697 N N . GLY A 1 90 ? -10.875 7.050 -1.295 1.00 97.12 90 GLY A N 1
ATOM 698 C CA . GLY A 1 90 ? -11.269 5.695 -1.677 1.00 97.12 90 GLY A CA 1
ATOM 699 C C . GLY A 1 90 ? -11.700 4.788 -0.519 1.00 97.12 90 GLY A C 1
ATOM 700 O O . GLY A 1 90 ? -11.882 3.599 -0.759 1.00 97.12 90 GLY A O 1
ATOM 701 N N . ASP A 1 91 ? -11.825 5.306 0.708 1.00 96.44 91 ASP A N 1
ATOM 702 C CA . ASP A 1 91 ? -12.222 4.567 1.921 1.00 96.44 91 ASP A CA 1
ATOM 703 C C . ASP A 1 91 ? -11.337 3.340 2.234 1.00 96.44 91 ASP A C 1
ATOM 705 O O . ASP A 1 91 ? -11.784 2.317 2.749 1.00 96.44 91 ASP A O 1
ATOM 709 N N . MET A 1 92 ? -10.041 3.412 1.900 1.00 97.00 92 MET A N 1
ATOM 710 C CA . MET A 1 92 ? -9.091 2.308 2.125 1.00 97.00 92 MET A CA 1
ATOM 711 C C . MET A 1 92 ? -8.416 2.349 3.500 1.00 97.00 92 MET A C 1
ATOM 713 O O . MET A 1 92 ? -7.700 1.415 3.868 1.00 97.00 92 MET A O 1
ATOM 717 N N . VAL A 1 93 ? -8.597 3.432 4.261 1.00 96.62 93 VAL A N 1
ATOM 718 C CA . VAL A 1 93 ? -7.933 3.649 5.553 1.00 96.62 93 VAL A CA 1
ATOM 719 C C . VAL A 1 93 ? -8.959 3.586 6.677 1.00 96.62 93 VAL A C 1
ATOM 721 O O . VAL A 1 93 ? -9.637 4.564 6.967 1.00 96.62 93 VAL A O 1
ATOM 724 N N . ALA A 1 94 ? -9.025 2.444 7.358 1.00 96.38 94 ALA A N 1
ATOM 725 C CA . ALA A 1 94 ? -9.931 2.263 8.492 1.00 96.38 94 ALA A CA 1
ATOM 726 C C . ALA A 1 94 ? -9.358 2.793 9.821 1.00 96.38 94 ALA A C 1
ATOM 728 O O . ALA A 1 94 ? -10.097 3.264 10.683 1.00 96.38 94 ALA A O 1
ATOM 729 N N . CYS A 1 95 ? -8.042 2.682 10.028 1.00 96.44 95 CYS A N 1
ATOM 730 C CA . CYS A 1 95 ? -7.395 3.039 11.290 1.00 96.44 95 CYS A CA 1
ATOM 731 C C . CYS A 1 95 ? -5.932 3.441 11.068 1.00 96.44 95 CYS A C 1
ATOM 733 O O . CYS A 1 95 ? -5.241 2.859 10.232 1.00 96.44 95 CYS A O 1
ATOM 735 N N . MET A 1 96 ? -5.4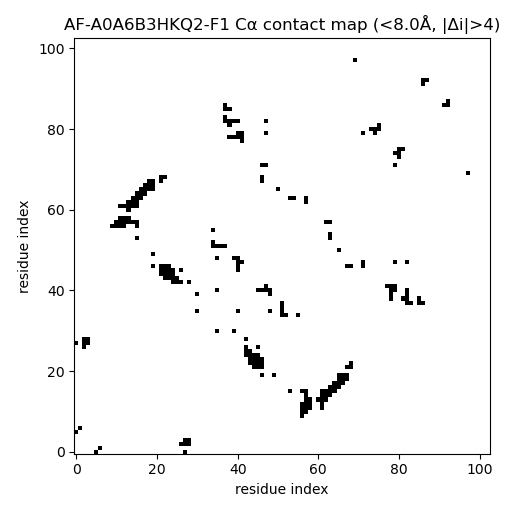51 4.403 11.857 1.00 95.69 96 MET A N 1
ATOM 736 C CA . MET A 1 96 ? -4.033 4.735 11.970 1.00 95.69 96 MET A CA 1
ATOM 737 C C . MET A 1 96 ? -3.606 4.658 13.431 1.00 95.69 96 MET A C 1
ATOM 739 O O . MET A 1 96 ? -4.277 5.200 14.309 1.00 95.69 96 MET A O 1
ATOM 743 N N . VAL A 1 97 ? -2.466 4.017 13.679 1.00 95.00 97 VAL A N 1
ATOM 744 C CA . VAL A 1 97 ? -1.885 3.880 15.016 1.00 95.00 97 VAL A CA 1
ATOM 745 C C . VAL A 1 97 ? -0.471 4.441 14.992 1.00 95.00 97 VAL A C 1
ATOM 747 O O . VAL A 1 97 ? 0.379 3.965 14.242 1.00 95.00 97 VAL A O 1
ATOM 750 N N . ALA A 1 98 ? -0.216 5.446 15.826 1.00 93.19 98 ALA A N 1
ATOM 751 C 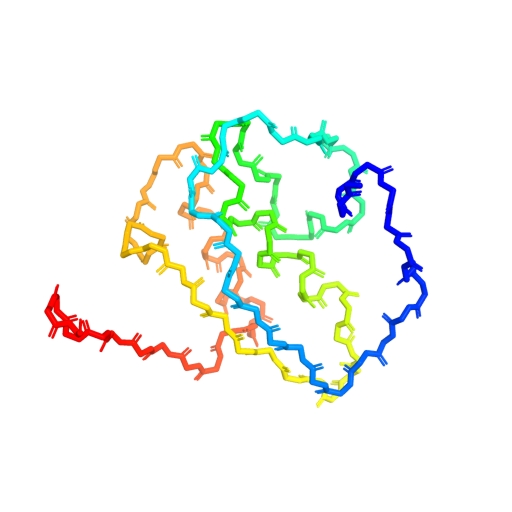CA . ALA A 1 98 ? 1.130 5.945 16.069 1.00 93.19 98 ALA A CA 1
ATOM 752 C C . ALA A 1 98 ? 1.774 5.139 17.204 1.00 93.19 98 ALA A C 1
ATOM 754 O O . ALA A 1 98 ? 1.204 5.027 18.291 1.00 93.19 98 ALA A O 1
ATOM 755 N N . LEU A 1 99 ? 2.958 4.581 16.953 1.00 91.44 99 LEU A N 1
ATOM 756 C CA . LEU A 1 99 ? 3.735 3.861 17.961 1.00 91.44 99 LEU A CA 1
ATOM 757 C C . LEU A 1 99 ? 4.680 4.820 18.712 1.00 91.44 99 LEU A C 1
ATOM 759 O O . LEU A 1 99 ? 5.115 5.821 18.132 1.00 91.44 99 LEU A O 1
ATOM 763 N N . PRO A 1 100 ? 5.028 4.532 19.982 1.00 90.06 100 PRO A N 1
ATOM 764 C CA . PRO A 1 100 ? 6.055 5.279 20.704 1.00 90.06 100 PRO A CA 1
ATOM 765 C C . PRO A 1 100 ? 7.388 5.298 19.943 1.00 90.06 100 PRO A C 1
ATOM 767 O O . PRO A 1 100 ? 7.777 4.307 19.333 1.00 90.06 100 PRO A O 1
ATOM 770 N N . ALA A 1 101 ? 8.124 6.413 20.017 1.00 81.12 101 ALA A N 1
ATOM 771 C CA . ALA A 1 101 ? 9.422 6.556 19.344 1.00 81.12 101 ALA A CA 1
ATOM 772 C C . ALA A 1 101 ? 10.511 5.606 19.886 1.00 81.12 101 ALA A C 1
ATOM 774 O O . ALA A 1 101 ? 11.530 5.400 19.233 1.00 81.12 101 ALA A O 1
ATOM 775 N N . GLN A 1 102 ? 10.300 5.058 21.083 1.00 75.00 102 GLN A N 1
ATOM 776 C CA . GLN A 1 102 ? 11.141 4.056 21.727 1.00 75.00 102 GLN A CA 1
ATOM 777 C C . GLN A 1 102 ? 10.257 2.847 22.028 1.00 75.00 102 GLN A C 1
ATOM 779 O O . GLN A 1 102 ? 9.490 2.871 22.992 1.00 75.00 102 GLN A O 1
ATOM 784 N N . LEU A 1 103 ? 10.336 1.842 21.160 1.00 59.03 103 LEU A N 1
ATOM 785 C CA . LEU A 1 103 ? 9.697 0.540 21.318 1.00 59.03 103 LEU A CA 1
ATOM 786 C C . LEU A 1 103 ? 10.771 -0.528 21.534 1.00 59.03 103 LEU A C 1
ATOM 788 O O . LEU A 1 103 ? 11.838 -0.402 20.888 1.00 59.03 103 LEU A O 1
#

Sequence (103 aa):
DTFADDKHPDLKADYVMANPPFNIKDWARNESDARWKYGVPPKNNANYAWLQHMISKLGERGTAGVVLANGSMSSQQSGEGEIRQALVDGDMVACMVALPAQL

Solvent-accessible surface area (backbone atoms only — not comparable to full-atom values): 6454 Å² total; per-residue (Å²): 95,73,68,76,52,52,91,58,80,84,48,58,32,60,66,45,76,48,76,63,81,66,62,41,42,93,61,67,81,60,86,84,47,85,52,44,80,45,49,68,55,36,74,66,28,40,55,60,43,53,53,34,48,53,58,62,28,39,32,102,84,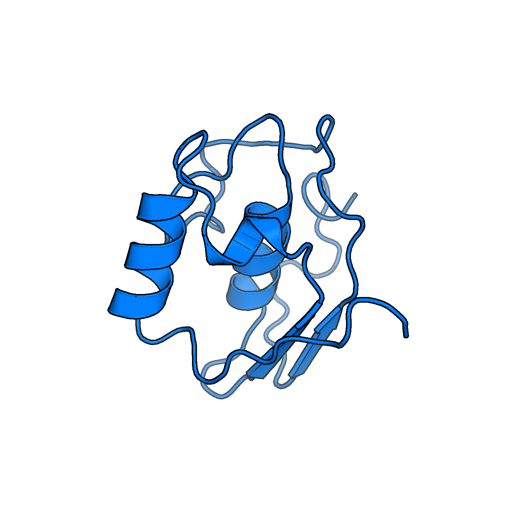32,49,75,51,74,57,79,55,77,60,77,81,71,44,67,62,72,55,45,41,57,30,52,48,41,36,51,78,64,69,69,66,88,79,87,84,89,75,69,96,78,123

Mean predicted aligned error: 3.0 Å

Radius of gyration: 13.25 Å; Cα contacts (8 Å, |Δi|>4): 125; chains: 1; bounding box: 30×31×38 Å